Protein AF-A0AAU9S2J3-F1 (afdb_monomer_lite)

pLDDT: mean 84.19, std 16.21, range [32.75, 97.69]

Organism: Thlaspi arvense (NCBI:txid13288)

Structure (mmCIF, N/CA/C/O backbone):
data_AF-A0AAU9S2J3-F1
#
_entry.id   AF-A0AAU9S2J3-F1
#
loop_
_atom_site.group_PDB
_atom_site.id
_atom_site.type_symbol
_atom_site.label_atom_id
_atom_site.label_alt_id
_atom_site.label_comp_id
_atom_site.label_asym_id
_atom_site.label_entity_id
_atom_site.label_seq_id
_atom_site.pdbx_PDB_ins_code
_atom_site.Cartn_x
_atom_site.Cartn_y
_atom_site.Cartn_z
_atom_site.occupancy
_atom_site.B_iso_or_equiv
_atom_site.auth_seq_id
_atom_site.auth_comp_id
_atom_site.auth_asym_id
_atom_site.auth_atom_id
_atom_site.pdbx_PDB_model_num
ATOM 1 N N . MET A 1 1 ? 24.564 13.119 -15.667 1.00 36.69 1 MET A N 1
ATOM 2 C CA . MET A 1 1 ? 24.321 12.047 -14.677 1.00 36.69 1 MET A CA 1
ATOM 3 C C . MET A 1 1 ? 23.159 11.208 -15.191 1.00 36.69 1 MET A C 1
ATOM 5 O O . MET A 1 1 ? 22.022 11.645 -15.096 1.00 36.69 1 MET A O 1
ATOM 9 N N . HIS A 1 2 ? 23.442 10.085 -15.856 1.00 32.75 2 HIS A N 1
ATOM 10 C CA . HIS A 1 2 ? 22.407 9.206 -16.408 1.00 32.75 2 HIS A CA 1
ATOM 11 C C . HIS A 1 2 ? 21.898 8.284 -15.299 1.00 32.75 2 HIS A C 1
ATOM 13 O O . HIS A 1 2 ? 22.674 7.537 -14.710 1.00 32.75 2 HIS A O 1
ATOM 19 N N . ASN A 1 3 ? 20.609 8.398 -14.978 1.00 43.09 3 ASN A N 1
ATOM 20 C CA . ASN A 1 3 ? 19.963 7.609 -13.941 1.00 43.09 3 ASN A CA 1
ATOM 21 C C . ASN A 1 3 ? 19.903 6.145 -14.398 1.00 43.09 3 ASN A C 1
ATOM 23 O O . ASN A 1 3 ? 19.361 5.837 -15.460 1.00 43.09 3 ASN A O 1
ATOM 27 N N . VAL A 1 4 ? 20.474 5.253 -13.596 1.00 45.44 4 VAL A N 1
ATOM 28 C CA . VAL A 1 4 ? 20.722 3.827 -13.876 1.00 45.44 4 VAL A CA 1
ATOM 29 C C . VAL A 1 4 ? 19.409 3.008 -13.847 1.00 45.44 4 VAL A C 1
ATOM 31 O O . VAL A 1 4 ? 19.408 1.821 -13.584 1.00 45.44 4 VAL A O 1
ATOM 34 N N . SER A 1 5 ? 18.251 3.620 -14.113 1.00 49.66 5 SER A N 1
ATOM 35 C CA . SER A 1 5 ? 16.927 2.974 -14.094 1.00 49.66 5 SER A CA 1
ATOM 36 C C . SER A 1 5 ? 16.204 2.979 -15.444 1.00 49.66 5 SER A C 1
ATOM 38 O O . SER A 1 5 ? 15.118 2.421 -15.558 1.00 49.66 5 SER A O 1
ATOM 40 N N . GLN A 1 6 ? 16.839 3.473 -16.514 1.00 46.75 6 GLN A N 1
ATOM 41 C CA . GLN A 1 6 ? 16.498 3.073 -17.893 1.00 46.75 6 GLN A CA 1
ATOM 42 C C . GLN A 1 6 ? 16.969 1.627 -18.195 1.00 46.75 6 GLN A C 1
ATOM 44 O O . GLN A 1 6 ? 17.261 1.275 -19.334 1.00 46.75 6 GLN A O 1
ATOM 49 N N . ILE A 1 7 ? 17.090 0.782 -17.167 1.00 50.78 7 ILE A N 1
ATOM 50 C CA . ILE A 1 7 ? 17.526 -0.606 -17.279 1.00 50.78 7 ILE A CA 1
ATOM 51 C C . ILE A 1 7 ? 16.276 -1.460 -17.468 1.00 50.78 7 ILE A C 1
ATOM 53 O O . ILE A 1 7 ? 15.459 -1.585 -16.565 1.00 50.78 7 ILE A O 1
ATOM 57 N N . VAL A 1 8 ? 16.127 -1.994 -18.681 1.00 53.81 8 VAL A N 1
ATOM 58 C CA . VAL A 1 8 ? 15.477 -3.271 -19.017 1.00 53.81 8 VAL A CA 1
ATOM 59 C C . VAL A 1 8 ? 14.387 -3.738 -18.030 1.00 53.81 8 VAL A C 1
ATOM 61 O O . VAL A 1 8 ? 14.670 -4.369 -17.018 1.00 53.81 8 VAL A O 1
ATOM 64 N N . GLY A 1 9 ? 13.117 -3.516 -18.381 1.00 67.06 9 GLY A N 1
ATOM 65 C CA . GLY A 1 9 ? 12.002 -4.319 -17.859 1.00 67.06 9 GLY A CA 1
ATOM 66 C C . GLY A 1 9 ? 11.465 -3.968 -16.469 1.00 67.06 9 GLY A C 1
ATOM 67 O O . GLY A 1 9 ? 10.909 -4.849 -15.820 1.00 67.06 9 GLY A O 1
ATOM 68 N N . SER A 1 10 ? 11.590 -2.722 -16.009 1.00 82.00 10 SER A N 1
ATOM 69 C CA . SER A 1 10 ? 10.930 -2.280 -14.770 1.00 82.00 10 SER A CA 1
ATOM 70 C C . SER A 1 10 ? 9.390 -2.368 -14.908 1.00 82.00 10 SER A C 1
ATOM 72 O O . SER A 1 10 ? 8.813 -2.077 -15.964 1.00 82.00 10 SER A O 1
ATOM 74 N N . ARG A 1 11 ? 8.716 -2.883 -13.874 1.00 92.06 11 ARG A N 1
ATOM 75 C CA . ARG A 1 11 ? 7.294 -3.282 -13.881 1.00 92.06 11 ARG A CA 1
ATOM 76 C C . ARG A 1 11 ? 6.599 -2.676 -12.668 1.00 92.06 11 ARG A C 1
ATOM 78 O O . ARG A 1 11 ? 6.481 -3.307 -11.617 1.00 92.06 11 ARG A O 1
ATOM 85 N N . LEU A 1 12 ? 6.114 -1.448 -12.811 1.00 95.19 12 LEU A N 1
ATOM 86 C CA . LEU A 1 12 ? 5.560 -0.697 -11.690 1.00 95.19 12 LEU A CA 1
ATOM 87 C C . LEU A 1 12 ? 4.106 -1.050 -11.399 1.00 95.19 12 LEU A C 1
ATOM 89 O O . LEU A 1 12 ? 3.270 -1.126 -12.297 1.00 95.19 12 LEU A O 1
ATOM 93 N N . TYR A 1 13 ? 3.773 -1.169 -10.121 1.00 96.38 13 TYR A N 1
ATOM 94 C CA . TYR A 1 13 ? 2.392 -1.220 -9.653 1.00 96.38 13 TYR A CA 1
ATOM 95 C C . TYR A 1 13 ? 2.262 -0.573 -8.276 1.00 96.38 13 TYR A C 1
ATOM 97 O O . TYR A 1 13 ? 3.240 -0.441 -7.539 1.00 96.38 13 TYR A O 1
ATOM 105 N N . ALA A 1 14 ? 1.037 -0.200 -7.922 1.00 97.12 14 ALA A N 1
ATOM 106 C CA . ALA A 1 14 ? 0.702 0.321 -6.610 1.00 97.12 14 ALA A CA 1
ATOM 107 C C . ALA A 1 14 ? -0.185 -0.670 -5.847 1.00 97.12 14 ALA A C 1
ATOM 109 O O . ALA A 1 14 ? -1.000 -1.382 -6.438 1.00 97.12 14 ALA A O 1
ATOM 110 N N . THR A 1 15 ? -0.040 -0.719 -4.527 1.00 97.44 15 THR A N 1
ATOM 111 C CA . THR A 1 15 ? -0.995 -1.375 -3.627 1.00 97.44 15 THR A CA 1
ATOM 112 C C . THR A 1 15 ? -1.669 -0.354 -2.736 1.00 97.44 15 THR A C 1
ATOM 114 O O . THR A 1 15 ? -1.065 0.661 -2.390 1.00 97.44 15 THR A O 1
ATOM 117 N N . VAL A 1 16 ? -2.904 -0.655 -2.352 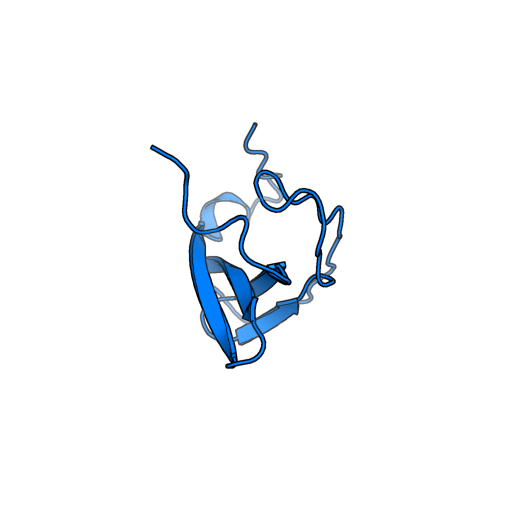1.00 96.75 16 VAL A N 1
ATOM 118 C CA . VAL A 1 16 ? -3.668 0.101 -1.362 1.00 96.75 16 VAL A CA 1
ATOM 119 C C . VAL A 1 16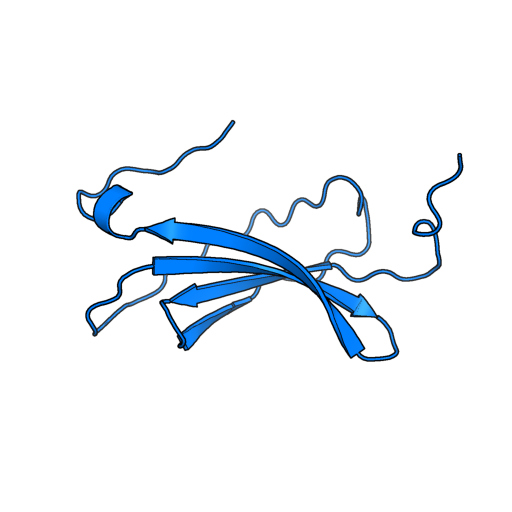 ? -3.874 -0.807 -0.160 1.00 96.75 16 VAL A C 1
ATOM 121 O O . VAL A 1 16 ? -4.463 -1.886 -0.293 1.00 96.75 16 VAL A O 1
ATOM 124 N N . ASP A 1 17 ? -3.382 -0.366 0.990 1.00 95.56 17 ASP A N 1
ATOM 125 C CA . ASP A 1 17 ? -3.498 -1.056 2.268 1.00 95.56 17 ASP A CA 1
ATOM 126 C C . ASP A 1 17 ? -4.306 -0.164 3.233 1.00 95.56 17 ASP A C 1
ATOM 128 O O . ASP A 1 17 ? -4.136 1.055 3.251 1.00 95.56 17 ASP A O 1
ATOM 132 N N . LEU A 1 18 ? -5.209 -0.759 4.013 1.00 94.12 18 LEU A N 1
ATOM 133 C CA . LEU A 1 18 ? -5.871 -0.110 5.147 1.00 94.12 18 LEU A CA 1
ATOM 134 C C . LEU A 1 18 ? -5.187 -0.610 6.418 1.00 94.12 18 LEU A C 1
ATOM 136 O O . LEU A 1 18 ? -5.276 -1.797 6.741 1.00 94.12 18 LEU A O 1
ATOM 140 N N . ASP A 1 19 ? -4.451 0.267 7.097 1.00 91.62 19 ASP A N 1
ATOM 141 C CA . ASP A 1 19 ? -3.477 -0.100 8.128 1.00 91.62 19 ASP A CA 1
ATOM 142 C C . ASP A 1 19 ? -2.570 -1.273 7.677 1.00 91.62 19 ASP A C 1
ATOM 144 O O . ASP A 1 19 ? -1.652 -1.103 6.879 1.00 91.62 19 ASP A O 1
ATOM 148 N N . LYS A 1 20 ? -2.815 -2.496 8.168 1.00 89.12 20 LYS A N 1
ATOM 149 C CA . LYS A 1 20 ? -2.019 -3.695 7.837 1.00 89.12 20 LYS A CA 1
ATOM 150 C C . LYS A 1 20 ? -2.682 -4.615 6.803 1.00 89.12 20 LYS A C 1
ATOM 152 O O . LYS A 1 20 ? -2.088 -5.627 6.431 1.00 89.12 20 LYS A O 1
ATOM 157 N N . ALA A 1 21 ? -3.896 -4.301 6.350 1.00 93.12 21 ALA A N 1
ATOM 158 C CA . ALA A 1 21 ? -4.681 -5.149 5.458 1.00 93.12 21 ALA A CA 1
ATOM 159 C C . ALA A 1 21 ? -4.616 -4.651 4.009 1.00 93.12 21 ALA A C 1
ATOM 161 O O . ALA A 1 21 ? -5.071 -3.551 3.700 1.00 93.12 21 ALA A O 1
ATOM 162 N N . ARG A 1 22 ? -4.101 -5.477 3.090 1.00 95.12 22 ARG A N 1
ATOM 163 C CA . ARG A 1 22 ? -4.119 -5.148 1.659 1.00 95.12 22 ARG A CA 1
ATOM 164 C C . ARG A 1 22 ? -5.512 -5.313 1.08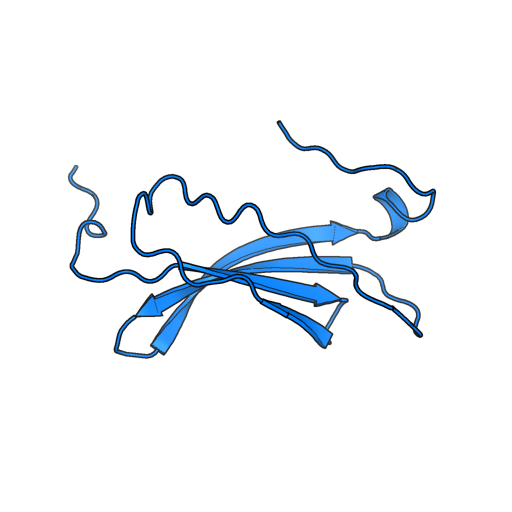1 1.00 95.12 22 ARG A C 1
ATOM 166 O O . ARG A 1 22 ? -6.095 -6.388 1.185 1.00 95.12 22 ARG A O 1
ATOM 173 N N . VAL A 1 23 ? -5.994 -4.275 0.412 1.00 95.31 23 VAL A N 1
ATOM 174 C CA . VAL A 1 23 ? -7.357 -4.221 -0.137 1.00 95.31 23 VAL A CA 1
ATOM 175 C C . VAL A 1 23 ? -7.397 -4.008 -1.645 1.00 95.31 23 VAL A C 1
ATOM 177 O O . VAL A 1 23 ? -8.430 -4.232 -2.269 1.00 95.31 23 VAL A O 1
ATOM 180 N N . GLY A 1 24 ? -6.283 -3.600 -2.252 1.00 95.44 24 GLY A N 1
ATOM 181 C CA 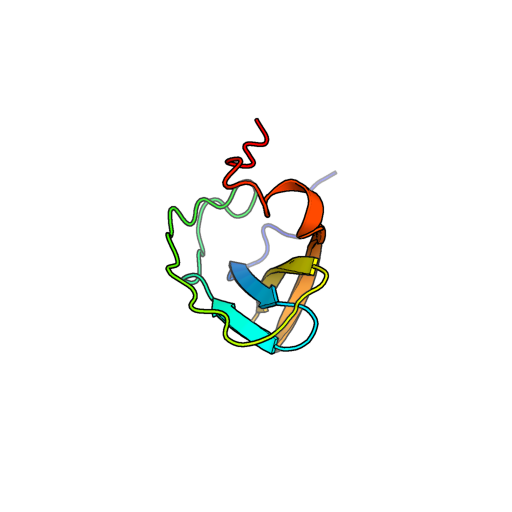. GLY A 1 24 ? -6.216 -3.384 -3.689 1.00 95.44 24 GLY A CA 1
ATOM 182 C C . GLY A 1 24 ? -4.797 -3.409 -4.234 1.00 95.44 24 GLY A C 1
ATOM 183 O O . GLY A 1 24 ? -3.816 -3.181 -3.521 1.00 95.44 24 GLY A O 1
ATOM 184 N N . ARG A 1 25 ? -4.701 -3.684 -5.532 1.00 96.75 25 ARG A N 1
ATOM 185 C CA . ARG A 1 25 ? -3.477 -3.599 -6.325 1.00 96.75 25 ARG A CA 1
ATOM 186 C C . ARG A 1 25 ? -3.849 -3.114 -7.722 1.00 96.75 25 ARG A C 1
ATOM 188 O O . ARG A 1 25 ? -4.829 -3.605 -8.276 1.00 96.75 25 ARG A O 1
ATOM 195 N N . THR A 1 26 ? -3.064 -2.197 -8.276 1.00 97.31 26 THR A N 1
ATOM 196 C CA . THR A 1 26 ? -3.214 -1.763 -9.667 1.00 97.31 26 THR A CA 1
ATOM 197 C C . THR A 1 26 ? -2.601 -2.756 -10.652 1.00 97.31 26 THR A C 1
ATOM 199 O O . THR A 1 26 ? -1.795 -3.624 -10.299 1.00 97.31 26 THR A O 1
ATOM 202 N N . ARG A 1 27 ? -2.940 -2.616 -11.928 1.00 95.12 27 ARG A N 1
ATOM 203 C CA . ARG A 1 27 ? -2.242 -3.270 -13.031 1.00 95.12 27 ARG A CA 1
ATOM 204 C C . ARG A 1 27 ? -0.776 -2.849 -13.061 1.00 95.12 27 ARG A C 1
ATOM 206 O O . ARG A 1 27 ? -0.383 -1.771 -12.614 1.00 95.12 27 ARG A O 1
ATOM 213 N N . ILE A 1 28 ? 0.034 -3.726 -13.637 1.00 94.50 28 ILE A N 1
ATOM 214 C CA . ILE A 1 28 ? 1.443 -3.445 -13.882 1.00 94.50 28 ILE A CA 1
ATOM 215 C C . ILE A 1 28 ? 1.561 -2.506 -15.083 1.00 94.50 28 ILE A C 1
ATOM 217 O O . ILE A 1 28 ? 0.997 -2.767 -16.146 1.00 94.50 28 ILE A O 1
ATOM 221 N N . VAL A 1 29 ? 2.343 -1.446 -14.920 1.00 93.06 29 VAL A N 1
ATOM 222 C CA . VAL A 1 29 ? 2.735 -0.513 -15.972 1.00 93.06 29 VAL A CA 1
ATOM 223 C C . VAL A 1 29 ? 4.215 -0.720 -16.283 1.00 93.06 29 VAL A C 1
ATOM 225 O O . VAL A 1 29 ? 5.055 -0.748 -15.389 1.00 93.06 29 VAL A O 1
ATOM 228 N N . THR A 1 30 ? 4.534 -0.864 -17.567 1.00 90.88 30 THR A N 1
ATOM 229 C CA . THR A 1 30 ? 5.904 -1.107 -18.064 1.00 90.88 30 THR A CA 1
ATOM 230 C C . THR A 1 30 ? 6.421 0.009 -18.972 1.00 90.88 30 THR A C 1
ATOM 232 O O . THR A 1 30 ? 7.535 -0.055 -19.483 1.00 90.88 30 THR A O 1
ATOM 235 N N . ARG A 1 31 ? 5.603 1.042 -19.202 1.00 85.50 31 ARG A N 1
ATOM 236 C CA . ARG A 1 31 ? 5.904 2.205 -20.048 1.00 85.50 31 ARG A CA 1
ATOM 237 C C . ARG A 1 31 ? 5.788 3.476 -19.215 1.00 85.50 31 ARG A C 1
ATOM 239 O O . ARG A 1 31 ? 5.045 3.492 -18.243 1.00 85.50 31 ARG A O 1
ATOM 246 N N . ASN A 1 32 ? 6.478 4.544 -19.612 1.00 84.56 32 ASN A N 1
ATOM 247 C CA . ASN A 1 32 ? 6.428 5.846 -18.928 1.00 84.56 32 ASN A CA 1
ATOM 248 C C . ASN A 1 32 ? 6.723 5.751 -17.418 1.00 84.56 32 ASN A C 1
ATOM 250 O O . ASN A 1 32 ? 6.052 6.364 -16.599 1.00 84.56 32 ASN A O 1
ATOM 254 N N . ILE A 1 33 ? 7.739 4.972 -17.044 1.00 86.31 33 ILE A N 1
ATOM 255 C CA . ILE A 1 33 ? 8.062 4.628 -15.646 1.00 86.31 33 ILE A CA 1
ATOM 256 C C . ILE A 1 33 ? 8.463 5.847 -14.803 1.00 86.31 33 ILE A C 1
ATOM 258 O O . ILE A 1 33 ? 8.275 5.844 -13.592 1.00 86.31 33 ILE A O 1
ATOM 262 N N . SER A 1 34 ? 8.955 6.915 -15.433 1.00 86.56 34 SER A N 1
ATOM 263 C CA . SER A 1 34 ? 9.235 8.190 -14.763 1.00 86.56 34 SER A CA 1
ATOM 264 C C . SER A 1 34 ? 7.974 8.942 -14.325 1.00 86.56 34 SER A C 1
ATOM 266 O O . SER A 1 34 ? 8.062 9.813 -13.467 1.00 86.56 34 SER A O 1
ATOM 268 N N . ASN A 1 35 ? 6.820 8.635 -14.920 1.00 88.25 35 ASN A N 1
ATOM 269 C CA . ASN A 1 35 ? 5.528 9.225 -14.587 1.00 88.25 35 ASN A CA 1
ATOM 270 C C . ASN A 1 35 ? 4.406 8.212 -14.894 1.00 88.25 35 ASN A C 1
ATOM 272 O O . ASN A 1 35 ? 3.734 8.341 -15.922 1.00 88.25 35 ASN A O 1
ATOM 276 N N . PRO A 1 36 ? 4.258 7.149 -14.082 1.00 91.19 36 PRO A N 1
ATOM 277 C CA . PRO A 1 36 ? 3.314 6.077 -14.358 1.00 91.19 36 PRO A CA 1
ATOM 278 C C . PRO A 1 36 ? 1.872 6.543 -14.131 1.00 91.19 36 PRO A C 1
ATOM 280 O O . PRO A 1 36 ? 1.540 7.115 -13.095 1.00 91.19 36 PRO A O 1
ATOM 283 N N . HIS A 1 37 ? 0.993 6.229 -15.084 1.00 92.50 37 HIS A N 1
ATOM 284 C CA . HIS A 1 37 ? -0.445 6.497 -14.993 1.00 92.50 37 HIS A CA 1
ATOM 285 C C . HIS A 1 37 ? -1.199 5.173 -14.921 1.00 92.50 37 HIS A C 1
ATOM 287 O O . HIS A 1 37 ? -1.239 4.436 -15.905 1.00 92.50 37 HIS A O 1
ATOM 293 N N . TRP A 1 38 ? -1.801 4.867 -13.769 1.00 94.56 38 TRP A N 1
ATOM 294 C CA . TRP A 1 38 ? -2.639 3.669 -13.622 1.00 94.56 38 TRP A CA 1
ATOM 295 C C . TRP A 1 38 ? -4.090 3.910 -14.036 1.00 94.56 38 TRP A C 1
ATOM 297 O O . TRP A 1 38 ? -4.692 3.034 -14.645 1.00 94.56 38 TRP A O 1
ATOM 307 N N . ASN A 1 39 ? -4.644 5.093 -13.736 1.00 92.38 39 ASN A N 1
ATOM 308 C CA . ASN A 1 39 ? -6.047 5.440 -14.009 1.00 92.38 39 ASN A CA 1
ATOM 309 C C . ASN A 1 39 ? -7.041 4.364 -13.523 1.00 92.38 39 ASN A C 1
ATOM 311 O O . ASN A 1 39 ? -8.008 4.028 -14.206 1.00 92.38 39 ASN A O 1
ATOM 315 N N . GLU A 1 40 ? -6.785 3.808 -12.336 1.00 93.88 40 GLU A N 1
ATOM 316 C CA . GLU A 1 40 ? -7.599 2.755 -11.733 1.00 93.88 40 GLU A CA 1
ATOM 317 C C . GLU A 1 40 ? -8.408 3.263 -10.545 1.00 93.88 40 GLU A C 1
ATOM 319 O O . GLU A 1 40 ? -7.936 4.050 -9.724 1.00 93.88 40 GLU A O 1
ATOM 324 N N . HIS A 1 41 ? -9.640 2.766 -10.448 1.00 92.62 41 HIS A N 1
ATOM 325 C CA . HIS A 1 41 ? -10.580 3.114 -9.395 1.00 92.62 41 HIS A CA 1
ATOM 326 C C . HIS A 1 41 ? -10.932 1.873 -8.580 1.00 92.62 41 HIS A C 1
ATOM 328 O O . HIS A 1 41 ? -11.349 0.856 -9.133 1.00 92.62 41 HIS A O 1
ATOM 334 N N . PHE A 1 42 ? -10.831 1.987 -7.257 1.00 88.62 42 PHE A N 1
ATOM 335 C CA . PHE A 1 42 ? -11.196 0.926 -6.325 1.00 88.62 42 PHE A CA 1
ATOM 336 C C . PHE A 1 42 ? -12.433 1.328 -5.524 1.00 88.62 42 PHE A C 1
ATOM 338 O O . PHE A 1 42 ? -12.531 2.452 -5.033 1.00 88.62 42 PHE A O 1
ATOM 345 N N . ARG A 1 43 ? -13.367 0.388 -5.359 1.00 90.12 43 ARG A N 1
ATOM 346 C CA . ARG A 1 43 ? -14.433 0.467 -4.354 1.00 90.12 43 ARG A CA 1
ATOM 347 C C . ARG A 1 43 ? -14.108 -0.537 -3.264 1.00 90.12 43 ARG A C 1
ATOM 349 O O . ARG A 1 43 ? -14.245 -1.738 -3.473 1.00 90.12 43 ARG A O 1
ATOM 356 N N . ILE A 1 44 ? -13.622 -0.037 -2.136 1.00 87.44 44 ILE A N 1
ATOM 357 C CA . ILE A 1 44 ? -13.152 -0.862 -1.026 1.00 87.44 44 ILE A CA 1
ATOM 358 C C . ILE A 1 44 ? -14.175 -0.765 0.099 1.00 87.44 44 ILE A C 1
ATOM 360 O O . ILE A 1 44 ? -14.423 0.316 0.629 1.00 87.44 44 ILE A O 1
ATOM 364 N N . TYR A 1 45 ? -14.765 -1.901 0.456 1.00 83.25 45 TYR A N 1
ATOM 365 C CA . TYR A 1 45 ? -15.652 -2.003 1.607 1.00 83.25 45 TYR A CA 1
ATOM 366 C C . TYR A 1 4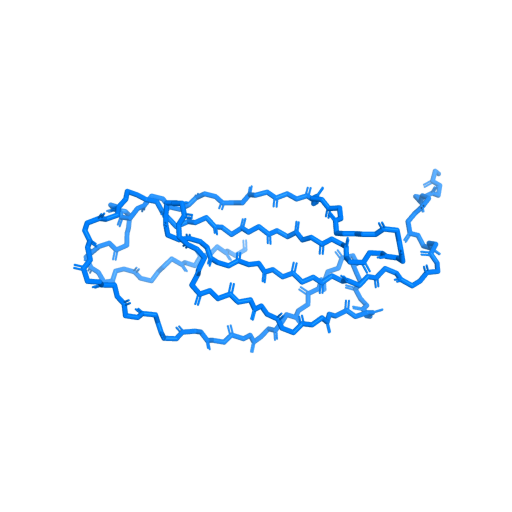5 ? -14.811 -2.242 2.858 1.00 83.25 45 TYR A C 1
ATOM 368 O O . TYR A 1 45 ? -14.071 -3.221 2.936 1.00 83.25 45 TYR A O 1
ATOM 376 N N . CYS A 1 46 ? -14.925 -1.346 3.836 1.00 79.50 46 CYS A N 1
ATOM 377 C CA . CYS A 1 46 ? -14.256 -1.487 5.122 1.00 79.50 46 CYS A CA 1
ATOM 378 C C . CYS A 1 46 ? -15.292 -1.785 6.209 1.00 79.50 46 CYS A C 1
ATOM 380 O O . CYS A 1 46 ? -16.236 -1.020 6.388 1.00 79.50 46 CYS A O 1
ATOM 382 N N . ALA A 1 47 ? -15.112 -2.893 6.929 1.00 81.25 47 ALA A N 1
ATOM 383 C CA . ALA A 1 47 ? -15.994 -3.321 8.021 1.00 81.25 47 ALA A CA 1
ATOM 384 C C . ALA A 1 47 ? -15.363 -3.138 9.416 1.00 81.25 47 ALA A C 1
ATOM 386 O O . ALA A 1 47 ? -15.896 -3.627 10.408 1.00 81.25 47 ALA A O 1
ATOM 387 N N . HIS A 1 48 ? -14.213 -2.466 9.505 1.00 82.00 48 HIS A N 1
ATOM 388 C CA . HIS A 1 48 ? -13.493 -2.231 10.755 1.00 82.00 48 HIS A CA 1
ATOM 389 C C . HIS A 1 48 ? -12.959 -0.798 10.826 1.00 82.00 48 HIS A C 1
ATOM 391 O O . HIS A 1 48 ? -12.862 -0.095 9.819 1.00 82.00 48 HIS A O 1
ATOM 397 N N . LYS A 1 49 ? -12.638 -0.340 12.040 1.00 86.25 49 LYS A N 1
ATOM 398 C CA . LYS A 1 49 ? -11.993 0.962 12.232 1.00 86.25 49 LYS A CA 1
ATOM 399 C C . LYS A 1 49 ? -10.563 0.886 11.719 1.00 86.25 49 LYS A C 1
ATOM 401 O O . LYS A 1 49 ? -9.844 -0.042 12.077 1.00 86.25 49 LYS A O 1
ATOM 406 N N . ILE A 1 50 ? -10.186 1.881 10.929 1.00 91.88 50 ILE A N 1
ATOM 407 C CA . ILE A 1 50 ? -8.849 2.025 10.360 1.00 91.88 50 ILE A CA 1
ATOM 408 C C . ILE A 1 50 ? -8.310 3.416 10.669 1.00 91.88 50 ILE A C 1
ATOM 410 O O . ILE A 1 50 ? -9.085 4.372 10.783 1.00 91.88 50 ILE A O 1
ATOM 414 N N . SER A 1 51 ? -6.996 3.530 10.822 1.00 92.12 51 SER A N 1
ATOM 415 C CA . SER A 1 51 ? -6.349 4.812 11.116 1.00 92.12 51 SER A CA 1
ATOM 416 C C . SER A 1 51 ? -5.792 5.486 9.865 1.00 92.12 51 SER A C 1
ATOM 418 O O . SER A 1 51 ? -5.854 6.715 9.738 1.00 92.12 51 SER A O 1
ATOM 420 N N . GLU A 1 52 ? -5.320 4.686 8.912 1.00 94.25 52 GLU A N 1
ATOM 421 C CA . GLU A 1 52 ? -4.562 5.166 7.768 1.00 94.25 52 GLU A CA 1
ATOM 422 C C . GLU A 1 52 ? -4.832 4.348 6.500 1.00 94.25 52 GLU A C 1
ATOM 424 O O . GLU A 1 52 ? -5.024 3.130 6.535 1.00 94.25 52 GLU A O 1
ATOM 429 N N . ILE A 1 53 ? -4.819 5.040 5.362 1.00 94.31 53 ILE A N 1
ATOM 430 C CA . ILE A 1 53 ? -4.744 4.437 4.034 1.00 94.31 53 ILE A CA 1
ATOM 431 C C . ILE A 1 53 ? -3.310 4.586 3.540 1.00 94.31 53 ILE A C 1
ATOM 433 O O . ILE A 1 53 ? -2.776 5.693 3.483 1.00 94.31 53 ILE A O 1
ATOM 437 N N . ILE A 1 54 ? -2.691 3.473 3.163 1.00 96.56 54 ILE A N 1
ATOM 438 C CA . ILE A 1 54 ? -1.292 3.421 2.753 1.00 96.56 54 ILE A CA 1
ATOM 439 C C . ILE A 1 54 ? -1.228 3.002 1.290 1.00 96.56 54 ILE A C 1
ATOM 441 O O . ILE A 1 54 ? -1.629 1.899 0.912 1.00 96.56 54 ILE A O 1
ATOM 445 N N . PHE A 1 55 ? -0.672 3.876 0.461 1.00 96.75 55 PHE A N 1
ATOM 446 C CA . PHE A 1 55 ? -0.364 3.589 -0.932 1.00 96.75 55 PHE A CA 1
ATOM 447 C C . PHE A 1 55 ? 1.098 3.186 -1.032 1.00 96.75 55 PHE A C 1
ATOM 449 O O . PHE A 1 55 ? 1.972 3.923 -0.589 1.00 96.75 55 PHE A O 1
ATOM 456 N N . THR A 1 56 ? 1.389 2.027 -1.615 1.00 97.69 56 THR A N 1
ATOM 457 C CA . THR A 1 56 ? 2.768 1.553 -1.786 1.00 97.69 56 THR A CA 1
ATOM 458 C C . THR A 1 56 ? 3.069 1.345 -3.258 1.00 97.69 56 THR A C 1
ATOM 460 O O . THR A 1 56 ? 2.413 0.525 -3.891 1.00 97.69 56 THR A O 1
ATOM 463 N N . VAL A 1 57 ? 4.087 2.020 -3.788 1.00 96.50 57 VAL A N 1
ATOM 464 C CA . VAL A 1 57 ? 4.580 1.793 -5.155 1.00 96.50 57 VAL A CA 1
ATOM 465 C C . VAL A 1 57 ? 5.718 0.780 -5.117 1.00 96.50 57 VAL A C 1
ATOM 467 O O . VAL A 1 57 ? 6.617 0.870 -4.275 1.00 96.50 57 VAL A O 1
ATOM 470 N N . LYS A 1 58 ? 5.674 -0.199 -6.020 1.00 95.88 58 LYS A N 1
ATOM 471 C CA . LYS A 1 58 ? 6.654 -1.283 -6.130 1.00 95.88 58 LYS A CA 1
ATOM 472 C C . LYS A 1 58 ? 7.105 -1.464 -7.571 1.00 95.88 58 LYS A C 1
ATOM 474 O O . LYS A 1 58 ? 6.302 -1.290 -8.485 1.00 95.88 58 LYS A O 1
ATOM 479 N N . ASP A 1 59 ? 8.357 -1.871 -7.737 1.00 94.25 59 ASP A N 1
ATOM 480 C CA . ASP A 1 59 ? 8.903 -2.378 -8.993 1.00 94.25 59 ASP A CA 1
ATOM 481 C C . ASP A 1 59 ? 9.008 -3.902 -8.926 1.00 94.25 59 ASP A C 1
ATOM 483 O O . ASP A 1 59 ? 9.761 -4.448 -8.124 1.00 94.25 59 ASP A O 1
ATOM 487 N N . ASP A 1 60 ? 8.208 -4.586 -9.736 1.00 92.56 60 ASP A N 1
ATOM 488 C CA . ASP A 1 60 ? 8.183 -6.039 -9.868 1.00 92.56 60 ASP A CA 1
ATOM 489 C C . ASP A 1 60 ? 9.304 -6.496 -10.810 1.00 92.56 60 ASP A C 1
ATOM 491 O O . ASP A 1 60 ? 9.040 -6.928 -11.927 1.00 92.56 60 ASP A O 1
ATOM 495 N N . ASN A 1 61 ? 10.575 -6.383 -10.444 1.00 85.69 61 ASN A N 1
ATOM 496 C CA . ASN A 1 61 ? 11.639 -6.873 -11.326 1.00 85.69 61 ASN A CA 1
ATOM 497 C C . ASN A 1 61 ? 11.705 -8.419 -11.315 1.00 85.69 61 ASN A C 1
ATOM 499 O O . ASN A 1 61 ? 10.955 -9.097 -10.613 1.00 85.69 61 ASN A O 1
ATOM 503 N N . THR A 1 62 ? 12.571 -9.010 -12.138 1.00 79.88 62 THR A N 1
ATOM 504 C CA . THR A 1 62 ? 12.696 -10.477 -12.256 1.00 79.88 62 THR A CA 1
ATOM 505 C C . THR A 1 62 ? 13.212 -11.160 -10.987 1.00 79.88 62 THR A C 1
ATOM 507 O O . THR A 1 62 ? 13.003 -12.359 -10.825 1.00 79.88 62 THR A O 1
ATOM 510 N N . LEU A 1 63 ? 13.867 -10.416 -10.093 1.00 81.75 63 LEU A N 1
ATOM 511 C CA . LEU A 1 63 ? 14.386 -10.912 -8.817 1.00 81.75 63 LEU A CA 1
ATOM 512 C C . LEU A 1 63 ? 13.346 -10.805 -7.691 1.00 81.75 63 LEU A C 1
ATOM 514 O O . LEU A 1 63 ? 13.472 -11.483 -6.673 1.00 81.75 63 LEU A O 1
ATOM 518 N N . GLY A 1 64 ? 12.314 -9.978 -7.871 1.00 84.06 64 GLY A N 1
ATOM 519 C CA . GLY A 1 64 ? 11.212 -9.805 -6.935 1.00 84.06 64 GLY A CA 1
ATOM 520 C C . GLY A 1 64 ? 10.709 -8.365 -6.864 1.00 84.06 64 GLY A C 1
ATOM 521 O O . GLY A 1 64 ? 11.205 -7.458 -7.528 1.00 84.06 64 GLY A O 1
ATOM 522 N N . ALA A 1 65 ? 9.700 -8.140 -6.022 1.00 91.12 65 ALA A N 1
ATOM 523 C CA . ALA A 1 65 ? 9.116 -6.815 -5.857 1.00 91.12 65 ALA A CA 1
ATOM 524 C C . ALA A 1 65 ? 9.965 -5.930 -4.928 1.00 91.12 65 ALA A C 1
ATOM 526 O O . ALA A 1 65 ? 9.974 -6.121 -3.709 1.00 91.12 65 ALA A O 1
ATOM 527 N N . THR A 1 66 ? 10.611 -4.913 -5.492 1.00 93.75 66 THR A N 1
ATOM 528 C CA . THR A 1 66 ? 11.337 -3.874 -4.756 1.00 93.75 66 THR A CA 1
ATOM 529 C C . THR A 1 66 ? 10.385 -2.744 -4.356 1.00 93.75 66 THR A C 1
ATOM 531 O O . THR A 1 66 ? 9.608 -2.245 -5.169 1.00 93.75 66 THR A O 1
ATOM 534 N N . LEU A 1 67 ? 10.430 -2.322 -3.090 1.00 94.75 67 LEU A N 1
ATOM 535 C CA . LEU A 1 67 ? 9.688 -1.154 -2.606 1.00 94.75 67 LEU A CA 1
ATOM 536 C C . LEU A 1 67 ? 10.298 0.133 -3.176 1.00 94.75 67 LEU A C 1
ATOM 538 O O . LEU A 1 67 ? 11.473 0.394 -2.946 1.00 94.75 67 LEU A O 1
ATOM 542 N N . ILE A 1 68 ? 9.485 0.951 -3.849 1.00 94.50 68 ILE A N 1
ATOM 543 C CA . ILE A 1 68 ? 9.893 2.274 -4.344 1.00 94.50 68 ILE A CA 1
ATOM 544 C C . ILE A 1 68 ? 9.550 3.360 -3.326 1.0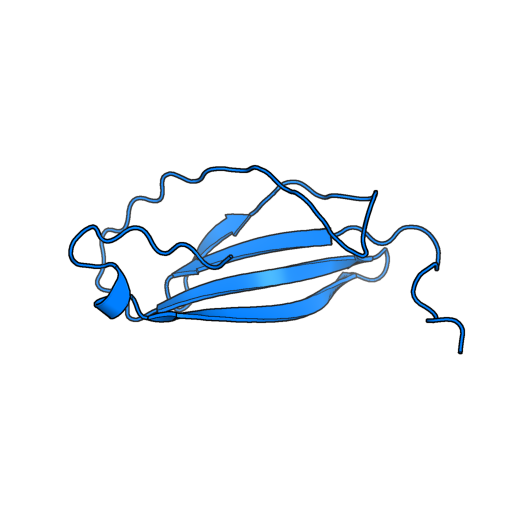0 94.50 68 ILE A C 1
ATOM 546 O O . ILE A 1 68 ? 10.380 4.206 -3.013 1.00 94.50 68 ILE A O 1
ATOM 550 N N . GLY A 1 69 ? 8.334 3.329 -2.776 1.00 95.56 69 GLY A N 1
ATOM 551 C CA . GLY A 1 69 ? 7.899 4.335 -1.814 1.00 95.56 69 GLY A CA 1
ATOM 552 C C . GLY A 1 69 ? 6.526 4.057 -1.220 1.00 95.56 69 GLY A C 1
ATOM 553 O O . GLY A 1 69 ? 5.786 3.194 -1.705 1.00 95.56 69 GLY A O 1
ATOM 554 N N . ARG A 1 70 ? 6.199 4.799 -0.158 1.00 97.50 70 ARG A N 1
ATOM 555 C CA . ARG A 1 70 ? 4.890 4.779 0.500 1.00 97.50 70 ARG A CA 1
ATOM 556 C C . ARG A 1 70 ? 4.346 6.190 0.657 1.00 97.50 70 ARG A C 1
ATOM 558 O O . ARG A 1 70 ? 5.087 7.091 1.036 1.00 97.50 70 ARG A O 1
ATOM 565 N N . ALA A 1 71 ? 3.056 6.347 0.404 1.00 96.19 71 ALA A N 1
ATOM 566 C CA . ALA A 1 71 ? 2.295 7.534 0.748 1.00 96.19 71 ALA A CA 1
ATOM 567 C C . ALA A 1 71 ? 1.231 7.158 1.778 1.00 96.19 71 ALA A C 1
ATOM 569 O O . ALA A 1 71 ? 0.610 6.098 1.694 1.00 96.19 71 ALA A O 1
ATOM 570 N N . HIS A 1 72 ? 1.056 8.038 2.750 1.00 95.50 72 HIS A N 1
ATOM 571 C CA . HIS A 1 72 ? 0.283 7.813 3.958 1.00 95.50 72 HIS A CA 1
ATOM 572 C C . HIS A 1 72 ? -0.842 8.848 4.008 1.00 95.50 72 HIS A C 1
ATOM 574 O O . HIS A 1 72 ? -0.572 10.046 3.948 1.00 95.50 72 HIS A O 1
ATOM 580 N N . LEU A 1 73 ? -2.094 8.388 4.065 1.00 93.56 73 LEU A N 1
ATOM 581 C CA . LEU A 1 73 ? -3.283 9.235 4.119 1.00 93.56 73 LEU A CA 1
ATOM 582 C C . LEU A 1 73 ? -4.097 8.912 5.382 1.00 93.56 73 LEU A C 1
ATOM 584 O O . LEU A 1 73 ? -4.799 7.894 5.419 1.00 93.56 73 LEU A O 1
ATOM 588 N N . PRO A 1 74 ? -4.044 9.767 6.417 1.00 93.12 74 PRO A N 1
ATOM 589 C CA . PRO A 1 74 ? -4.835 9.587 7.626 1.00 93.12 74 PRO A CA 1
ATOM 590 C C . PRO A 1 74 ? -6.338 9.622 7.331 1.00 93.12 74 PRO A C 1
ATOM 592 O O . PRO A 1 74 ? -6.854 10.564 6.730 1.00 93.12 74 PRO A O 1
ATOM 595 N N . VAL A 1 75 ? -7.085 8.635 7.831 1.00 90.38 75 VAL A N 1
ATOM 596 C CA . VAL A 1 75 ? -8.529 8.500 7.550 1.00 90.38 75 VAL A CA 1
ATOM 597 C C . VAL A 1 75 ? -9.321 9.710 8.046 1.00 90.38 75 VAL A C 1
ATOM 599 O O . VAL A 1 75 ? -10.286 10.126 7.406 1.00 90.38 75 VAL A O 1
ATOM 602 N N . LYS A 1 76 ? -8.874 10.341 9.139 1.00 89.38 76 LYS A N 1
ATOM 603 C CA . LYS A 1 76 ? -9.465 11.575 9.686 1.00 89.38 76 LYS A CA 1
ATOM 604 C C . LYS A 1 76 ? -9.580 12.715 8.663 1.00 89.38 76 LYS A C 1
ATOM 606 O O . LYS A 1 76 ? -10.425 13.586 8.831 1.00 89.38 76 LYS A O 1
ATOM 611 N N . GLU A 1 77 ? -8.759 12.716 7.612 1.00 86.19 77 GLU A N 1
ATOM 612 C CA . GLU A 1 77 ? -8.767 13.758 6.577 1.00 86.19 77 GLU A CA 1
ATOM 613 C C . GLU A 1 77 ? -9.880 13.566 5.540 1.00 86.19 77 GLU A C 1
ATOM 615 O O . GLU A 1 77 ? -10.301 14.527 4.895 1.00 86.19 77 GLU A O 1
ATOM 620 N N . ILE A 1 78 ? -10.394 12.341 5.408 1.00 85.06 78 ILE A N 1
ATOM 621 C CA . ILE A 1 78 ? -11.371 11.952 4.379 1.00 85.06 78 ILE A CA 1
ATOM 622 C C . ILE A 1 78 ? -12.668 11.369 4.953 1.00 85.06 78 ILE A C 1
ATOM 624 O O . ILE A 1 78 ? -13.639 11.208 4.216 1.00 85.06 78 ILE A O 1
ATOM 628 N N . ILE A 1 79 ? -12.725 11.099 6.263 1.00 81.31 79 ILE A N 1
ATOM 629 C CA . ILE A 1 79 ? -13.872 10.461 6.931 1.00 81.31 79 ILE A CA 1
ATOM 630 C C . ILE A 1 79 ? -15.189 11.235 6.765 1.00 81.31 79 ILE A C 1
ATOM 632 O O . ILE A 1 79 ? -16.256 10.632 6.749 1.00 81.31 79 ILE A O 1
ATOM 636 N N . ASN A 1 80 ? -15.126 12.550 6.539 1.00 79.38 80 ASN A N 1
ATOM 637 C CA . ASN A 1 80 ? -16.301 13.392 6.286 1.00 79.38 80 ASN A CA 1
ATOM 638 C C . ASN A 1 80 ? -16.735 13.399 4.803 1.00 79.38 80 ASN A C 1
ATOM 640 O O . ASN A 1 80 ? -17.374 14.348 4.355 1.00 79.38 80 ASN A O 1
ATOM 644 N N . GLY A 1 81 ? -16.335 12.399 4.011 1.00 68.44 81 GLY A N 1
ATOM 645 C CA . GLY A 1 81 ? -16.638 12.329 2.576 1.00 68.44 81 GLY A CA 1
ATOM 646 C C . GLY A 1 81 ? -15.872 13.351 1.728 1.00 68.44 81 GLY A C 1
ATOM 647 O O . GLY A 1 81 ? -16.235 13.601 0.578 1.00 68.44 81 GLY A O 1
ATOM 648 N N . LYS A 1 82 ? -14.810 13.956 2.277 1.00 67.56 82 LYS A N 1
ATOM 649 C CA . LYS A 1 82 ? -13.947 14.877 1.534 1.00 67.56 82 LYS A CA 1
ATOM 650 C C . LYS A 1 82 ? -13.114 14.097 0.524 1.00 67.56 82 LYS A C 1
ATOM 652 O O . LYS A 1 82 ? -12.427 13.138 0.869 1.00 67.56 82 LYS A O 1
ATOM 657 N N . ARG A 1 83 ? -13.148 14.542 -0.730 1.00 67.56 83 ARG A N 1
ATOM 658 C CA . ARG A 1 83 ? -12.283 14.015 -1.783 1.00 67.56 83 ARG A CA 1
ATOM 659 C C . ARG A 1 83 ? -10.888 14.610 -1.615 1.00 67.56 83 ARG A C 1
ATOM 661 O O . ARG A 1 83 ? -10.719 15.817 -1.759 1.00 67.56 83 ARG A O 1
ATOM 668 N N . TRP A 1 84 ? -9.905 13.764 -1.329 1.00 62.19 84 TRP A N 1
ATOM 669 C CA . TRP A 1 84 ? -8.503 14.172 -1.345 1.00 62.19 84 TRP A CA 1
ATOM 670 C C . TRP A 1 84 ? -8.044 14.270 -2.807 1.00 62.19 84 TRP A C 1
ATOM 672 O O . TRP A 1 84 ? -8.106 13.289 -3.549 1.00 62.19 84 TRP A O 1
ATOM 682 N N . ILE A 1 85 ? -7.654 15.471 -3.234 1.00 62.44 85 ILE A N 1
ATOM 683 C CA . ILE A 1 85 ? -6.988 15.725 -4.514 1.00 62.44 85 ILE A CA 1
ATOM 684 C C . ILE A 1 85 ? -5.629 16.347 -4.196 1.00 62.44 85 ILE A C 1
ATOM 686 O O . ILE A 1 85 ? -5.563 17.348 -3.488 1.00 62.44 85 ILE A O 1
ATOM 690 N N . HIS A 1 86 ? -4.550 15.740 -4.678 1.00 59.25 86 HIS A N 1
ATOM 691 C CA . HIS A 1 86 ? -3.239 16.380 -4.709 1.00 59.25 86 HIS A CA 1
ATOM 692 C C . HIS A 1 86 ? -2.927 16.653 -6.180 1.00 59.25 86 HIS A C 1
ATOM 694 O O . HIS A 1 86 ? -3.048 15.735 -6.996 1.00 59.25 86 HIS A O 1
ATOM 700 N N . GLY A 1 87 ? -2.678 17.924 -6.500 1.00 38.56 87 GLY A N 1
ATOM 701 C CA . GLY A 1 87 ? -2.321 18.397 -7.840 1.00 38.56 87 GLY A CA 1
ATOM 702 C C . GLY A 1 87 ? -0.825 18.332 -8.084 1.00 38.56 87 GLY A C 1
ATOM 703 O O . GLY A 1 87 ? -0.076 18.338 -7.082 1.00 38.56 87 GLY A O 1
#

Secondary structure (DSSP, 8-state):
---TT--S---EEEEEEETTEEEEEPPPB-S-TTS------------S--SEEEEEEEEEETTEEEEEEEEEEEGGGTTTS------

Foldseek 3Di:
DDDPPVDPFWWKKKWKAQAPRTFDIFHTDRPPVVDDDRVDDDDGDDPDDGFWIKMWMWTQDPVGTDTPDIDIGTVVVCVVVDDDDDD

Radius of gyration: 14.93 Å; chains: 1; bounding box: 41×29×32 Å

InterPro domains:
  IPR000008 C2 domain [PF00168] (10-82)
  IPR000008 C2 domain [PS50004] (1-87)
  IPR000008 C2 domain [SM00239] (1-87)
  IPR015679 Phospholipase D family [PTHR18896] (6-85)
  IPR035892 C2 domain superfamily [G3DSA:2.60.40.150] (3-87)
  IPR035892 C2 domain superfamily [SSF49562] (10-84)

Sequence (87 aa):
MHNVSQIVGSRLYATVDLDKARVGRTRIVTRNISNPHWNEHFRIYCAHKISEIIFTVKDDNTLGATLIGRAHLPVKEIINGKRWIHG